Protein AF-A0ABC8TR59-F1 (afdb_monomer_lite)

Organism: NCBI:txid185542

Secondary structure (DSSP, 8-state):
---HHHHHHHHTSTTHHHH-EEEEEETT-HHHHHHHHTT-S----------SS--S-TT---EEEEEE-

Foldseek 3Di:
DPDCVPPVVQCPDVCCVPQWDKAWAKPVDPVSVCVVCPPAPDFDDPDFDPDPDDCPDRPPIDTDIGTTD

InterPro domains:
  IPR036291 NAD(P)-binding domain superfamily [SSF51735] (6-65)

Radius of gyration: 13.56 Å; chains: 1; bounding box: 28×28×34 Å

Structur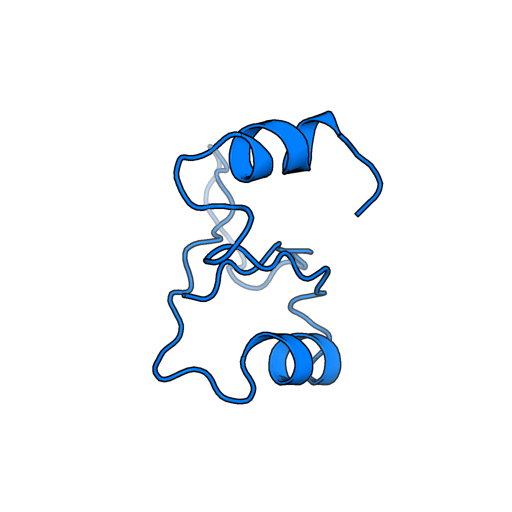e (mmCIF, N/CA/C/O backbone):
data_AF-A0ABC8TR59-F1
#
_entry.id   AF-A0ABC8TR59-F1
#
loop_
_atom_site.group_PDB
_atom_site.id
_atom_site.type_symbol
_atom_site.label_atom_id
_atom_site.label_alt_id
_atom_site.label_comp_id
_atom_site.label_asym_id
_atom_site.label_entity_id
_atom_site.label_seq_id
_atom_site.pdbx_PDB_ins_code
_atom_site.Cartn_x
_atom_site.Cartn_y
_atom_site.Cartn_z
_atom_site.occupancy
_atom_site.B_iso_or_equiv
_atom_site.auth_seq_id
_atom_site.auth_comp_id
_atom_site.auth_asym_id
_atom_site.auth_atom_id
_atom_site.pdbx_PDB_model_num
ATOM 1 N N . MET A 1 1 ? 6.011 -2.505 6.418 1.00 66.06 1 MET A N 1
ATOM 2 C CA . MET A 1 1 ? 5.325 -1.192 6.545 1.00 66.06 1 MET A CA 1
ATOM 3 C C . MET A 1 1 ? 6.016 -0.355 7.615 1.00 66.06 1 MET A C 1
ATOM 5 O O . MET A 1 1 ? 5.366 0.287 8.430 1.00 66.06 1 MET A O 1
ATOM 9 N N . ASP A 1 2 ? 7.346 -0.397 7.650 1.00 76.75 2 ASP A N 1
ATOM 10 C CA . ASP A 1 2 ? 8.069 -0.166 8.906 1.00 76.75 2 ASP A CA 1
ATOM 11 C C . ASP A 1 2 ? 8.620 1.266 8.986 1.00 76.75 2 ASP A C 1
ATOM 13 O O . ASP A 1 2 ? 9.261 1.637 9.967 1.00 76.75 2 ASP A O 1
ATOM 17 N N . ASP A 1 3 ? 8.357 2.079 7.956 1.00 86.44 3 ASP A N 1
ATOM 18 C CA . ASP A 1 3 ? 8.699 3.495 7.938 1.00 86.44 3 ASP A CA 1
ATOM 19 C C . ASP A 1 3 ? 7.516 4.342 8.419 1.00 86.44 3 ASP A C 1
ATOM 21 O O . ASP A 1 3 ? 6.601 4.682 7.664 1.00 86.44 3 ASP A O 1
ATOM 25 N N . GLU A 1 4 ? 7.563 4.736 9.694 1.00 89.75 4 GLU A N 1
ATOM 26 C CA . GLU A 1 4 ? 6.575 5.644 10.283 1.00 89.75 4 GLU A CA 1
ATOM 27 C C . GLU A 1 4 ? 6.437 6.966 9.511 1.00 89.75 4 GLU A C 1
ATOM 29 O O . GLU A 1 4 ? 5.374 7.587 9.559 1.00 89.75 4 GLU A O 1
ATOM 34 N N . LYS A 1 5 ? 7.474 7.436 8.802 1.00 89.50 5 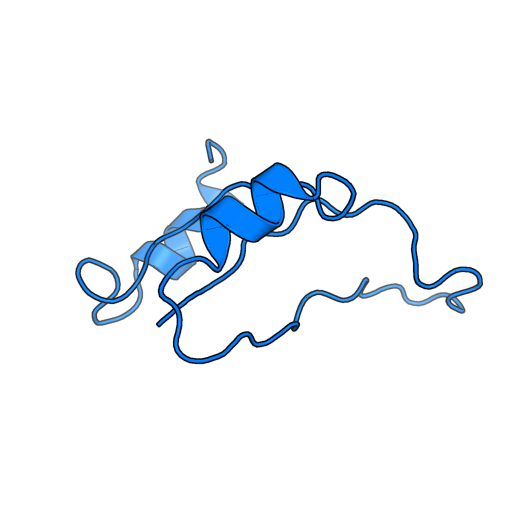LYS A N 1
ATOM 35 C CA . LYS A 1 5 ? 7.365 8.678 8.020 1.00 89.50 5 LYS A CA 1
ATOM 36 C C . LYS A 1 5 ? 6.373 8.529 6.870 1.00 89.50 5 LYS A C 1
ATOM 38 O O . LYS A 1 5 ? 5.710 9.505 6.517 1.00 89.50 5 LYS A O 1
ATOM 43 N N . GLU A 1 6 ? 6.246 7.325 6.323 1.00 86.25 6 GLU A N 1
ATOM 44 C CA . GLU A 1 6 ? 5.354 7.027 5.206 1.00 86.25 6 GLU A CA 1
ATOM 45 C C . GLU A 1 6 ? 3.921 6.724 5.655 1.00 86.25 6 GLU A C 1
ATOM 47 O O . GLU A 1 6 ? 2.986 7.049 4.930 1.00 86.25 6 GLU A O 1
ATOM 52 N N . THR A 1 7 ? 3.712 6.127 6.832 1.00 90.31 7 THR A N 1
ATOM 53 C CA . THR A 1 7 ? 2.385 5.603 7.220 1.00 90.31 7 THR A CA 1
ATOM 54 C C . THR A 1 7 ? 1.666 6.427 8.284 1.00 90.31 7 THR A C 1
ATOM 56 O O . THR A 1 7 ? 0.442 6.556 8.241 1.00 90.31 7 THR A O 1
ATOM 59 N N . LYS A 1 8 ? 2.395 7.059 9.210 1.00 92.50 8 LYS A N 1
ATOM 60 C CA . LYS A 1 8 ? 1.815 7.679 10.416 1.00 92.50 8 LYS A CA 1
ATOM 61 C C . LYS A 1 8 ? 0.811 8.791 10.125 1.00 92.50 8 LYS A C 1
ATOM 63 O O . LYS A 1 8 ? -0.151 8.980 10.863 1.00 92.50 8 LYS A O 1
ATOM 68 N N . HIS A 1 9 ? 1.032 9.548 9.055 1.00 91.25 9 HIS A N 1
ATOM 69 C CA . HIS A 1 9 ? 0.125 10.625 8.664 1.00 91.25 9 HIS A CA 1
ATOM 70 C C . HIS A 1 9 ? -1.209 10.097 8.109 1.00 91.25 9 HIS A C 1
ATOM 72 O O . HIS A 1 9 ? -2.225 10.768 8.263 1.00 91.25 9 HIS A O 1
ATOM 78 N N . LEU A 1 10 ? -1.220 8.897 7.514 1.00 92.38 10 LEU A N 1
ATOM 79 C CA . LEU A 1 10 ? -2.435 8.224 7.047 1.00 92.38 10 LEU A CA 1
ATOM 80 C C . LEU A 1 10 ? -3.211 7.632 8.227 1.00 92.38 10 LEU A C 1
ATOM 82 O O . LEU A 1 10 ? -4.424 7.792 8.313 1.00 92.38 10 LEU A O 1
ATOM 86 N N . GLU A 1 11 ? -2.506 7.012 9.174 1.00 92.38 11 GLU A N 1
ATOM 87 C CA . GLU A 1 11 ? -3.096 6.467 10.405 1.00 92.38 11 GLU A CA 1
ATOM 88 C C . GLU A 1 11 ? -3.694 7.553 11.314 1.00 92.38 11 GLU A C 1
ATOM 90 O O . GLU A 1 11 ? -4.603 7.283 12.095 1.00 92.38 11 GLU A O 1
ATOM 95 N N . ALA A 1 12 ? -3.217 8.796 11.200 1.00 95.06 12 ALA A N 1
ATOM 96 C CA . ALA A 1 12 ? -3.747 9.942 11.934 1.00 95.06 12 ALA A CA 1
ATOM 97 C C . ALA A 1 12 ? -5.040 10.534 11.334 1.00 95.06 12 ALA A C 1
ATOM 99 O O . ALA A 1 12 ? -5.609 11.453 11.928 1.00 95.06 12 ALA A O 1
ATOM 100 N N . LEU A 1 13 ? -5.501 10.056 10.170 1.00 95.00 13 LEU A N 1
ATOM 101 C CA . LEU A 1 13 ? -6.741 10.532 9.551 1.00 95.00 13 LEU A CA 1
ATOM 102 C C . LEU A 1 13 ? -7.970 10.135 10.378 1.00 95.00 13 LEU A C 1
ATOM 104 O O . LEU A 1 13 ? -8.029 9.068 10.996 1.00 95.00 13 LEU A O 1
ATOM 108 N N . GLU A 1 14 ? -8.995 10.988 10.356 1.00 96.44 14 GLU A N 1
ATOM 109 C CA . GLU A 1 14 ? -10.270 10.674 10.995 1.00 96.44 14 GLU A CA 1
ATOM 110 C C . GLU A 1 14 ? -10.866 9.391 10.390 1.00 96.44 14 GLU A C 1
ATOM 112 O O . GLU A 1 14 ? -11.013 9.265 9.176 1.00 96.44 14 GLU A O 1
ATOM 117 N N . GLY A 1 15 ? -11.183 8.417 11.247 1.00 94.69 15 GLY A N 1
ATOM 118 C CA . GLY A 1 15 ? -11.739 7.126 10.832 1.00 94.69 15 GLY A CA 1
ATOM 119 C C . GLY A 1 15 ? -10.716 6.080 10.372 1.00 94.69 15 GLY A C 1
ATOM 120 O O . GLY A 1 15 ? -11.121 4.952 10.089 1.00 94.69 15 GLY A O 1
ATOM 121 N N . ALA A 1 16 ? -9.411 6.387 10.357 1.00 93.56 16 ALA A N 1
ATOM 122 C CA . ALA A 1 16 ? -8.371 5.461 9.895 1.00 93.56 16 ALA A CA 1
ATOM 123 C C . ALA A 1 16 ? -8.414 4.099 10.611 1.00 93.56 16 ALA A C 1
ATOM 125 O O . ALA A 1 16 ? -8.348 3.055 9.973 1.00 93.56 16 ALA A O 1
ATOM 126 N N . ASN A 1 17 ? -8.655 4.084 11.921 1.00 91.31 17 ASN A N 1
ATOM 127 C CA . ASN A 1 17 ? -8.699 2.843 12.706 1.00 91.31 17 ASN A CA 1
ATOM 128 C C . ASN A 1 17 ? -9.776 1.833 12.260 1.00 91.31 17 ASN A C 1
ATOM 130 O O . ASN A 1 17 ? -9.707 0.667 12.645 1.00 91.31 17 ASN A O 1
ATOM 134 N N . SER A 1 18 ? -10.787 2.264 11.498 1.00 92.88 18 SER A N 1
ATOM 135 C CA . SER A 1 18 ? -11.872 1.405 11.002 1.00 92.88 18 SER A CA 1
ATOM 136 C C . SER A 1 18 ? -11.984 1.354 9.479 1.00 92.88 18 SER A C 1
ATOM 138 O O . SER A 1 18 ? -12.498 0.369 8.959 1.00 92.88 18 SER A O 1
ATOM 140 N N . LEU A 1 19 ? -11.547 2.407 8.784 1.00 92.38 19 LEU A N 1
ATOM 141 C CA . LEU A 1 19 ? -11.727 2.591 7.338 1.00 92.38 19 LEU A CA 1
ATOM 142 C C . LEU A 1 19 ? -10.414 2.531 6.554 1.00 92.38 19 LEU A C 1
ATOM 144 O O . LEU A 1 19 ? -10.436 2.519 5.330 1.00 92.38 19 LEU A O 1
ATOM 148 N N . LEU A 1 20 ? -9.266 2.519 7.237 1.00 91.69 20 LEU A N 1
ATOM 149 C CA . LEU A 1 20 ? -7.965 2.437 6.593 1.00 91.69 20 LEU A CA 1
ATOM 150 C C . LEU A 1 20 ? -7.344 1.071 6.853 1.00 91.69 20 LEU A C 1
ATOM 152 O O . LEU A 1 20 ? -7.113 0.663 7.991 1.00 91.69 20 LEU A O 1
ATOM 156 N N . ARG A 1 21 ? -7.000 0.388 5.767 1.00 90.81 21 ARG A N 1
ATOM 157 C CA . ARG A 1 21 ? -6.092 -0.749 5.800 1.00 90.81 21 ARG A CA 1
ATOM 158 C C . ARG A 1 21 ? -4.939 -0.461 4.863 1.00 90.81 21 ARG A C 1
ATOM 160 O O . ARG A 1 21 ? -5.149 -0.186 3.687 1.00 90.81 21 ARG A O 1
ATOM 167 N N . LEU A 1 22 ? -3.730 -0.514 5.403 1.00 90.19 22 LEU A N 1
ATOM 168 C CA . LEU A 1 22 ? -2.519 -0.352 4.623 1.00 90.19 22 LEU A CA 1
ATOM 169 C C . LEU A 1 22 ? -2.021 -1.737 4.190 1.00 90.19 22 LEU A C 1
ATOM 171 O O . LEU A 1 22 ? -1.970 -2.669 4.993 1.00 90.19 22 LEU A O 1
ATOM 175 N N . PHE A 1 23 ? -1.655 -1.859 2.916 1.00 88.25 23 PHE A N 1
ATOM 176 C CA . PHE A 1 23 ? -1.012 -3.041 2.352 1.00 88.25 23 PHE A CA 1
ATOM 177 C C . PHE A 1 23 ? 0.333 -2.655 1.751 1.00 88.25 23 PHE A C 1
ATOM 179 O O . PHE A 1 23 ? 0.443 -1.626 1.088 1.00 88.25 23 PHE A O 1
ATOM 186 N N . GLN A 1 24 ? 1.338 -3.501 1.954 1.00 85.00 24 GLN A N 1
ATOM 187 C CA . GLN A 1 24 ? 2.597 -3.417 1.226 1.00 85.00 24 GLN A CA 1
ATOM 188 C C . GLN A 1 24 ? 2.472 -4.262 -0.044 1.00 85.00 24 GLN A C 1
ATOM 190 O O . GLN A 1 24 ? 2.241 -5.467 0.062 1.00 85.00 24 GLN A O 1
ATOM 195 N N . ILE A 1 25 ? 2.619 -3.646 -1.219 1.00 85.38 25 ILE A N 1
ATOM 196 C CA . ILE A 1 25 ? 2.565 -4.349 -2.508 1.00 85.38 25 ILE A CA 1
ATOM 197 C C . ILE A 1 25 ? 3.742 -3.971 -3.411 1.00 85.38 25 ILE A C 1
ATOM 199 O O . ILE A 1 25 ? 4.290 -2.873 -3.312 1.00 85.38 25 ILE A O 1
ATOM 203 N N . ASP A 1 26 ? 4.092 -4.867 -4.327 1.00 83.50 26 ASP A N 1
ATOM 204 C CA . ASP A 1 26 ? 4.976 -4.589 -5.459 1.00 83.50 26 ASP A CA 1
ATOM 205 C C . ASP A 1 26 ? 4.113 -4.592 -6.728 1.00 83.50 26 ASP A C 1
ATOM 207 O O . ASP A 1 26 ? 3.430 -5.576 -7.005 1.00 83.50 26 ASP A O 1
ATOM 211 N N . LEU A 1 27 ? 4.109 -3.502 -7.506 1.00 79.88 27 LEU A N 1
ATOM 212 C CA . LEU A 1 27 ? 3.284 -3.427 -8.718 1.00 79.88 27 LEU A CA 1
ATOM 213 C C . LEU A 1 27 ? 3.630 -4.491 -9.766 1.00 79.88 27 LEU A C 1
ATOM 215 O O . LEU A 1 27 ? 2.811 -4.763 -10.643 1.00 79.88 27 LEU A O 1
ATOM 219 N N . LEU A 1 28 ? 4.835 -5.059 -9.723 1.00 82.06 28 LEU A N 1
ATOM 220 C CA . LEU A 1 28 ? 5.215 -6.131 -10.639 1.00 82.06 28 LEU A CA 1
ATOM 221 C C . LEU A 1 28 ? 4.940 -7.528 -10.074 1.00 82.06 28 LEU A C 1
ATOM 223 O O . LEU A 1 28 ? 5.137 -8.516 -10.782 1.00 82.06 28 LEU A O 1
ATOM 227 N N . ASP A 1 29 ? 4.469 -7.618 -8.831 1.00 87.88 29 ASP A N 1
ATOM 228 C CA . ASP A 1 29 ? 4.005 -8.853 -8.214 1.00 87.88 29 ASP A CA 1
ATOM 229 C C . ASP A 1 29 ? 2.472 -8.896 -8.209 1.00 87.88 29 ASP A C 1
ATOM 231 O O . ASP A 1 29 ? 1.797 -8.295 -7.365 1.00 87.88 29 ASP A O 1
ATOM 235 N N . TYR A 1 30 ? 1.927 -9.651 -9.162 1.00 89.00 30 TYR A N 1
ATOM 236 C CA . TYR A 1 30 ? 0.491 -9.847 -9.334 1.00 89.00 30 TYR A CA 1
ATOM 237 C C . TYR A 1 30 ? -0.199 -10.357 -8.064 1.00 89.00 30 TYR A C 1
ATOM 239 O O . TYR A 1 30 ? -1.283 -9.876 -7.727 1.00 89.00 30 TYR A O 1
ATOM 247 N N . ASP A 1 31 ? 0.421 -11.285 -7.333 1.00 91.81 31 ASP A N 1
ATOM 248 C CA . ASP A 1 31 ? -0.200 -11.884 -6.150 1.00 91.81 31 ASP A CA 1
ATOM 249 C C . ASP A 1 31 ? -0.323 -10.855 -5.019 1.00 91.81 31 ASP A C 1
ATOM 251 O O . ASP A 1 31 ? -1.335 -10.821 -4.310 1.00 91.81 31 ASP A O 1
ATOM 255 N N . SER A 1 32 ? 0.655 -9.949 -4.902 1.00 88.88 32 SER A N 1
ATOM 256 C CA . SER A 1 32 ? 0.601 -8.838 -3.948 1.00 88.88 32 SER A CA 1
ATOM 257 C C . SER A 1 32 ? -0.538 -7.858 -4.264 1.00 88.88 32 SER A C 1
ATOM 259 O O . SER A 1 32 ? -1.249 -7.419 -3.356 1.00 88.88 32 SER A O 1
ATOM 261 N N . ILE A 1 33 ? -0.789 -7.585 -5.551 1.00 88.88 33 ILE A N 1
ATOM 262 C CA . ILE A 1 33 ? -1.903 -6.737 -5.994 1.00 88.88 33 ILE A CA 1
ATOM 263 C C . ILE A 1 33 ? -3.236 -7.416 -5.688 1.00 88.88 33 ILE A C 1
ATOM 265 O O . ILE A 1 33 ? -4.119 -6.791 -5.098 1.00 88.88 33 ILE A O 1
ATOM 269 N N . VAL A 1 34 ? -3.387 -8.693 -6.056 1.00 91.88 34 VAL A N 1
ATOM 270 C CA . VAL A 1 34 ? -4.619 -9.457 -5.813 1.00 91.88 34 VAL A CA 1
ATOM 271 C C . VAL A 1 34 ? -4.961 -9.470 -4.327 1.00 91.88 34 VAL A C 1
ATOM 273 O O . VAL A 1 34 ? -6.116 -9.237 -3.972 1.00 91.88 34 VAL A O 1
ATOM 276 N N . ALA A 1 35 ? -3.974 -9.677 -3.454 1.00 89.19 35 ALA A N 1
ATOM 277 C CA . ALA A 1 35 ? -4.185 -9.667 -2.011 1.00 89.19 35 ALA A CA 1
ATOM 278 C C . ALA A 1 35 ? -4.734 -8.324 -1.492 1.00 89.19 35 ALA A C 1
ATOM 280 O O . ALA A 1 35 ? -5.590 -8.328 -0.607 1.00 89.19 35 ALA A O 1
ATOM 281 N N . ALA A 1 36 ? -4.286 -7.195 -2.051 1.00 89.75 36 ALA A N 1
ATOM 282 C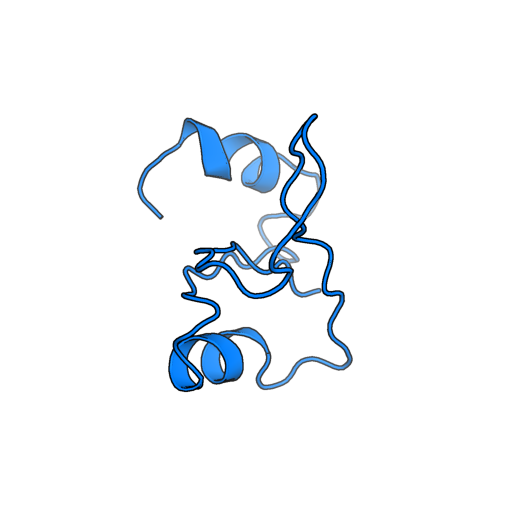 CA . ALA A 1 36 ? -4.737 -5.864 -1.645 1.00 89.75 36 ALA A CA 1
ATOM 283 C C . ALA A 1 36 ? -6.131 -5.496 -2.182 1.00 89.75 36 ALA A C 1
ATOM 285 O O . ALA A 1 36 ? -6.873 -4.789 -1.507 1.00 89.75 36 ALA A O 1
ATOM 286 N N . VAL A 1 37 ? -6.506 -5.961 -3.379 1.00 91.38 37 VAL A N 1
ATOM 287 C CA . VAL A 1 37 ? -7.775 -5.565 -4.026 1.00 91.38 37 VAL A CA 1
ATOM 288 C C . VAL A 1 37 ? -8.909 -6.574 -3.843 1.00 91.38 37 VAL A C 1
ATOM 290 O O . VAL A 1 37 ? -10.061 -6.271 -4.169 1.00 91.38 37 VAL A O 1
ATOM 293 N N . ASN A 1 38 ? -8.627 -7.774 -3.330 1.00 92.38 38 ASN A N 1
ATOM 294 C CA . ASN A 1 38 ? -9.645 -8.802 -3.141 1.00 92.38 38 ASN A CA 1
ATOM 295 C C . ASN A 1 38 ? -10.753 -8.337 -2.178 1.00 92.38 38 ASN A C 1
ATOM 297 O O . ASN A 1 38 ? -10.488 -7.893 -1.063 1.00 92.38 38 ASN A O 1
ATOM 301 N N . GLY A 1 39 ? -12.011 -8.472 -2.603 1.00 89.50 39 GLY A N 1
ATOM 302 C CA . GLY A 1 39 ? -13.181 -8.048 -1.829 1.00 89.50 39 GLY A CA 1
ATOM 303 C C . GLY A 1 39 ? -13.508 -6.553 -1.910 1.00 89.50 39 GLY A C 1
ATOM 304 O O . GLY A 1 39 ? -14.480 -6.124 -1.293 1.00 89.50 39 GLY A O 1
ATOM 305 N N . THR A 1 40 ? -12.750 -5.768 -2.678 1.00 90.56 40 THR A N 1
ATOM 306 C CA . THR A 1 40 ? -13.062 -4.351 -2.913 1.00 90.56 40 THR A CA 1
ATOM 307 C C . THR A 1 40 ? -14.148 -4.182 -3.978 1.00 90.56 40 THR A C 1
ATOM 309 O O . THR A 1 40 ? -14.271 -4.981 -4.907 1.00 90.56 40 THR A O 1
ATOM 312 N N . ALA A 1 41 ? -14.948 -3.118 -3.863 1.00 93.69 41 ALA A N 1
ATOM 313 C CA . ALA A 1 41 ? -15.954 -2.770 -4.872 1.00 93.69 41 ALA A CA 1
ATOM 314 C C . ALA A 1 41 ? -15.354 -2.053 -6.100 1.00 93.69 41 ALA A C 1
ATOM 316 O O . ALA A 1 41 ? -15.986 -1.988 -7.153 1.00 93.69 41 ALA A O 1
ATOM 317 N N . GLY A 1 42 ? -14.150 -1.496 -5.963 1.00 88.44 42 GLY A N 1
ATOM 318 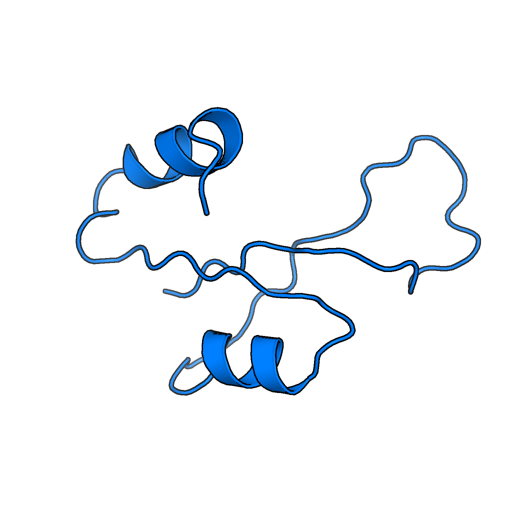C CA . GLY A 1 42 ? -13.451 -0.765 -7.010 1.00 88.44 42 GLY A CA 1
ATOM 319 C C . GLY A 1 42 ? -12.051 -0.361 -6.560 1.00 88.44 42 GLY A C 1
ATOM 320 O O . GLY A 1 42 ? -11.762 -0.318 -5.366 1.00 88.44 42 GLY A O 1
ATOM 321 N N . VAL A 1 43 ? -11.189 -0.063 -7.530 1.00 89.81 43 VAL A N 1
ATOM 322 C CA . VAL A 1 43 ? -9.778 0.267 -7.300 1.00 89.81 43 VAL A CA 1
ATOM 323 C C . VAL A 1 43 ? -9.468 1.618 -7.932 1.00 89.81 43 VAL A C 1
ATOM 325 O O . VAL A 1 43 ? -9.769 1.842 -9.104 1.00 89.81 43 VAL A O 1
ATOM 328 N N . PHE A 1 44 ? -8.830 2.503 -7.164 1.00 84.19 44 PHE A N 1
ATOM 329 C CA . PHE A 1 44 ? -8.259 3.748 -7.671 1.00 84.19 44 PHE A CA 1
ATOM 330 C C . PHE A 1 44 ? -6.746 3.596 -7.794 1.00 84.19 44 PHE A C 1
ATOM 332 O O . PHE A 1 44 ? -6.036 3.489 -6.795 1.00 84.19 44 PHE A O 1
ATOM 339 N N . HIS A 1 45 ? -6.239 3.612 -9.022 1.00 82.81 45 HIS A N 1
ATOM 340 C CA . HIS A 1 45 ? -4.804 3.646 -9.265 1.00 82.81 45 HIS A CA 1
ATOM 341 C C . HIS A 1 45 ? -4.325 5.104 -9.304 1.00 82.81 45 HIS A C 1
ATOM 343 O O . HIS A 1 45 ? -4.444 5.775 -10.324 1.00 82.81 45 HIS A O 1
ATOM 349 N N . LEU A 1 46 ? -3.851 5.616 -8.163 1.00 80.75 46 LEU A N 1
ATOM 350 C CA . LEU A 1 46 ? -3.370 7.004 -8.024 1.00 80.75 46 LEU A CA 1
ATOM 351 C C . LEU A 1 46 ? -1.850 7.137 -8.116 1.00 80.75 46 LEU A C 1
ATOM 353 O O . LEU A 1 46 ? -1.322 8.238 -8.256 1.00 80.75 46 LEU A O 1
ATOM 357 N N . ALA A 1 47 ? -1.142 6.026 -7.966 1.00 72.50 47 ALA A N 1
ATOM 358 C CA . ALA A 1 47 ? 0.293 6.049 -7.837 1.00 72.50 47 ALA A CA 1
ATOM 359 C C . ALA A 1 47 ? 0.943 6.120 -9.218 1.00 72.50 47 ALA A C 1
ATOM 361 O O . ALA A 1 47 ? 0.961 5.154 -9.972 1.00 72.50 47 ALA A O 1
ATOM 362 N N . SER A 1 48 ? 1.468 7.300 -9.521 1.00 70.50 48 SER A N 1
ATOM 363 C CA . SER A 1 48 ? 2.270 7.588 -10.699 1.00 70.50 48 SER A CA 1
ATOM 364 C C . SER A 1 48 ? 3.568 8.243 -10.237 1.00 70.50 48 SER A C 1
ATOM 366 O O . SER A 1 48 ? 3.540 9.034 -9.287 1.00 70.50 48 SER A O 1
ATOM 368 N N . PRO A 1 49 ? 4.702 7.978 -10.901 1.00 64.56 49 PRO A N 1
ATOM 369 C CA . PRO A 1 49 ? 5.944 8.684 -10.623 1.00 64.56 49 PRO A CA 1
ATOM 370 C C . PRO A 1 49 ? 5.737 10.184 -10.797 1.00 64.56 49 PRO A C 1
ATOM 372 O O . PRO A 1 49 ? 5.271 10.636 -11.843 1.00 64.56 49 PRO A O 1
ATOM 375 N N . CYS A 1 50 ? 6.086 10.961 -9.776 1.00 68.31 50 CYS A N 1
ATOM 376 C CA . CYS A 1 50 ? 6.138 12.415 -9.873 1.00 68.31 50 CYS A CA 1
ATOM 377 C C . CYS A 1 50 ? 7.574 12.815 -10.216 1.00 68.31 50 CYS A C 1
ATOM 379 O O . CYS A 1 50 ? 8.348 13.225 -9.350 1.00 68.31 50 CYS A O 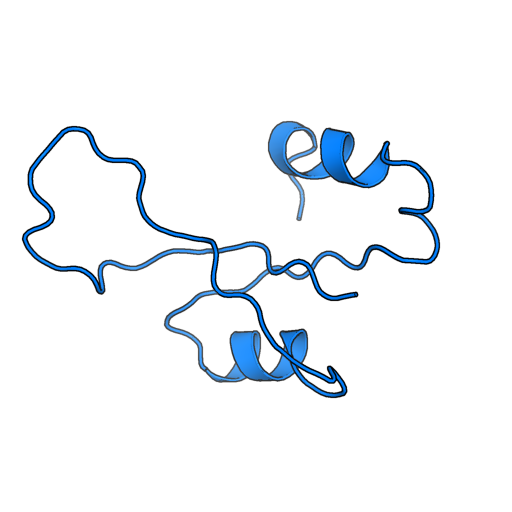1
ATOM 381 N N . ILE A 1 51 ? 7.955 12.597 -11.474 1.00 70.94 51 ILE A N 1
ATOM 382 C CA . ILE A 1 51 ? 9.262 12.996 -11.999 1.00 70.94 51 ILE A CA 1
ATOM 383 C C . ILE A 1 51 ? 9.131 14.296 -12.795 1.00 70.94 51 ILE A C 1
ATOM 385 O O . ILE A 1 51 ? 8.108 14.551 -13.425 1.00 70.94 51 ILE A O 1
ATOM 389 N N . VAL A 1 52 ? 10.166 15.137 -12.736 1.00 70.69 52 VAL A N 1
ATOM 390 C CA . VAL A 1 52 ? 10.219 16.403 -13.494 1.00 70.69 52 VAL A CA 1
ATOM 391 C C . VAL A 1 52 ? 10.605 16.151 -14.959 1.00 70.69 52 VAL A C 1
ATOM 393 O O . VAL A 1 52 ? 10.293 16.959 -15.831 1.00 70.69 52 VAL A O 1
ATOM 396 N N . ASP A 1 53 ? 11.257 15.018 -15.227 1.00 73.31 53 ASP A N 1
ATOM 397 C CA . ASP A 1 53 ? 11.707 14.605 -16.554 1.00 73.31 53 ASP A CA 1
ATOM 398 C C . ASP A 1 53 ? 10.629 13.837 -17.332 1.00 73.31 53 ASP A C 1
ATOM 400 O O . ASP A 1 53 ? 9.685 13.281 -16.773 1.00 73.31 53 ASP A O 1
ATOM 404 N N . GLU A 1 54 ? 10.793 13.783 -18.653 1.00 69.81 54 GLU A N 1
ATOM 405 C CA . GLU A 1 54 ? 9.891 13.068 -19.554 1.00 69.81 54 GLU A CA 1
ATOM 406 C C . GLU A 1 54 ? 9.855 11.562 -19.231 1.00 69.81 54 GLU A C 1
ATOM 408 O O . GLU A 1 54 ? 10.888 10.882 -19.203 1.00 69.81 54 GLU A O 1
ATOM 413 N N . VAL A 1 55 ? 8.651 11.030 -19.002 1.00 65.38 55 VAL A N 1
ATOM 414 C CA . VAL A 1 55 ? 8.428 9.602 -18.743 1.00 65.38 55 VAL A CA 1
ATOM 415 C C . VAL A 1 55 ? 8.638 8.831 -20.047 1.00 65.38 55 VAL A C 1
ATOM 417 O O . VAL A 1 55 ? 7.772 8.811 -20.918 1.00 65.38 55 VAL A O 1
ATOM 420 N N . ARG A 1 56 ? 9.810 8.205 -20.197 1.00 67.75 56 ARG A N 1
ATOM 421 C CA . ARG A 1 56 ? 10.152 7.390 -21.381 1.00 67.75 56 ARG A CA 1
ATOM 422 C C . ARG A 1 56 ? 9.571 5.981 -21.332 1.00 67.75 56 ARG A C 1
ATOM 424 O O . ARG A 1 56 ? 9.364 5.380 -22.380 1.00 67.75 56 ARG A O 1
ATOM 431 N N . ASP A 1 57 ? 9.337 5.476 -20.126 1.00 66.00 57 ASP A N 1
ATOM 432 C CA . ASP A 1 57 ? 8.729 4.177 -19.869 1.00 66.00 57 ASP A CA 1
ATOM 433 C C . ASP A 1 57 ? 7.754 4.325 -18.688 1.00 66.00 57 ASP A C 1
ATOM 435 O O . ASP A 1 57 ? 8.194 4.623 -17.572 1.00 66.00 57 ASP A O 1
ATOM 439 N N . PRO A 1 58 ? 6.438 4.200 -18.916 1.00 61.25 58 PRO A N 1
ATOM 440 C CA . PRO A 1 58 ? 5.443 4.328 -17.859 1.00 61.25 58 PRO A CA 1
ATOM 441 C C . PRO A 1 58 ? 5.422 3.130 -16.890 1.00 61.25 58 PRO A C 1
ATOM 443 O O . PRO A 1 58 ? 4.799 3.240 -15.837 1.00 61.25 58 PRO A O 1
ATOM 446 N N . GLU A 1 59 ? 6.095 2.012 -17.201 1.00 60.88 59 GLU A N 1
ATOM 447 C CA . GLU A 1 59 ? 6.013 0.744 -16.451 1.00 60.88 59 GLU A CA 1
ATOM 448 C C . GLU A 1 59 ? 7.191 0.486 -15.492 1.00 60.88 59 GLU A C 1
ATOM 450 O O . GLU A 1 59 ? 7.320 -0.607 -14.933 1.00 60.88 59 GLU A O 1
ATOM 455 N N . VAL A 1 60 ? 8.073 1.467 -15.265 1.00 58.44 60 VAL A N 1
ATOM 456 C CA . VAL A 1 60 ? 9.217 1.308 -14.346 1.00 58.44 60 VAL A CA 1
ATOM 457 C C . VAL A 1 60 ? 8.722 0.840 -12.962 1.00 58.44 60 VAL A C 1
ATOM 459 O O . VAL A 1 60 ? 7.731 1.352 -12.457 1.00 58.44 60 VAL A O 1
ATOM 462 N N . LYS A 1 61 ? 9.380 -0.164 -12.361 1.00 51.09 61 LYS A N 1
ATOM 463 C CA . LYS A 1 61 ? 9.034 -0.804 -11.068 1.00 51.09 61 LYS A CA 1
ATOM 464 C C . LYS A 1 61 ? 8.665 0.197 -9.963 1.00 51.09 61 LYS A C 1
ATOM 466 O O . LYS A 1 61 ? 9.520 0.986 -9.570 1.00 51.09 61 LYS A O 1
ATOM 471 N N . HIS A 1 62 ? 7.476 0.070 -9.365 1.00 57.19 62 HIS A N 1
ATOM 472 C CA . HIS A 1 62 ? 7.106 0.816 -8.154 1.00 57.19 62 HIS A CA 1
ATOM 473 C C . HIS A 1 62 ? 6.490 -0.096 -7.080 1.00 57.19 62 HIS A C 1
ATOM 475 O O . HIS A 1 62 ? 5.592 -0.885 -7.354 1.00 57.19 62 HIS A O 1
ATOM 481 N N . ILE A 1 63 ? 6.966 0.044 -5.840 1.00 47.00 63 ILE A N 1
ATOM 482 C CA . ILE A 1 63 ? 6.307 -0.453 -4.622 1.00 47.00 63 ILE A CA 1
ATOM 483 C C . ILE A 1 63 ? 5.320 0.638 -4.214 1.00 47.00 63 ILE A C 1
ATOM 485 O O . ILE A 1 63 ? 5.723 1.791 -4.059 1.00 47.00 63 ILE A O 1
ATOM 489 N N . ILE A 1 64 ? 4.033 0.318 -4.102 1.00 52.19 64 ILE A N 1
ATOM 490 C CA . ILE A 1 64 ? 2.977 1.309 -3.844 1.00 52.19 64 ILE A CA 1
ATOM 491 C C . ILE A 1 64 ? 2.144 0.848 -2.655 1.00 52.19 64 ILE A C 1
ATOM 493 O O . ILE A 1 64 ? 1.863 -0.329 -2.512 1.00 52.19 64 ILE A O 1
ATOM 497 N N . ASN A 1 65 ? 1.723 1.768 -1.793 1.00 46.50 65 ASN A N 1
ATOM 498 C CA . ASN A 1 65 ? 0.743 1.459 -0.755 1.00 46.50 65 ASN A CA 1
ATOM 499 C C . ASN A 1 65 ? -0.653 1.713 -1.343 1.00 46.50 65 ASN A C 1
ATOM 501 O O . ASN A 1 65 ? -0.983 2.852 -1.675 1.00 46.50 65 ASN A O 1
ATOM 505 N N . ILE A 1 66 ? -1.462 0.666 -1.529 1.00 53.66 66 ILE A N 1
ATOM 506 C CA . ILE A 1 66 ? -2.852 0.829 -1.982 1.00 53.66 66 ILE A CA 1
ATOM 507 C C . ILE A 1 66 ? -3.723 1.217 -0.783 1.00 53.66 66 ILE A C 1
ATOM 509 O O . ILE A 1 66 ? -3.685 0.563 0.259 1.00 53.66 66 ILE A O 1
ATOM 513 N N . LEU A 1 67 ? -4.529 2.267 -0.962 1.00 50.16 67 LEU A N 1
ATOM 514 C CA . LEU A 1 67 ? -5.618 2.650 -0.067 1.00 50.16 67 LEU A CA 1
ATOM 515 C C . LEU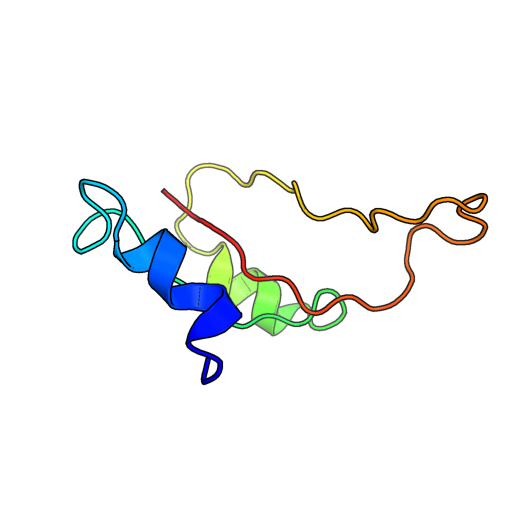 A 1 67 ? -6.916 2.037 -0.601 1.00 50.16 67 LEU A C 1
ATOM 517 O O . LEU A 1 67 ? -7.357 2.377 -1.699 1.00 50.16 67 LEU A O 1
ATOM 521 N N . THR A 1 68 ? -7.528 1.143 0.165 1.00 48.41 68 THR A N 1
ATOM 522 C CA . THR A 1 68 ? -8.867 0.611 -0.126 1.00 48.41 68 THR A CA 1
ATOM 523 C C . THR A 1 68 ? -9.849 1.099 0.936 1.00 48.41 68 THR A C 1
ATOM 525 O O . THR A 1 68 ? -9.495 1.093 2.114 1.00 48.41 68 THR A O 1
ATOM 528 N N . ASN A 1 69 ? -11.046 1.515 0.508 1.00 45.91 69 ASN A N 1
ATOM 529 C CA . ASN A 1 69 ? -12.192 1.859 1.367 1.00 45.91 69 ASN A CA 1
ATOM 530 C C . ASN A 1 69 ? -12.863 0.598 1.927 1.00 45.91 69 ASN A C 1
ATOM 532 O O . ASN A 1 69 ? -12.959 -0.379 1.149 1.00 45.91 69 ASN A O 1
#

Sequence (69 aa):
MDDEKETKHLEALEGANSLLRLFQIDLLDYDSIVAAVNGTAGVFHLASPCIVDEVRDPEVKHIINILTN

pLDDT: mean 79.35, std 14.98, range [45.91, 96.44]